Protein AF-A0A848IIQ9-F1 (afdb_monomer)

Solvent-accessible surface area (backbone atoms only — not comparable to full-atom values): 8251 Å² total; per-residue (Å²): 144,82,79,85,81,80,79,76,83,81,58,94,76,60,71,75,68,81,66,84,45,82,90,47,59,71,72,53,36,58,36,44,55,46,39,45,62,25,51,37,88,70,41,43,90,92,41,52,87,30,56,87,77,49,51,74,67,46,52,46,52,41,40,55,33,70,59,24,37,76,46,33,48,60,39,31,41,72,74,70,35,52,67,50,20,52,52,52,50,53,51,37,53,52,51,44,52,53,49,48,56,52,17,66,75,65,76,42,90,49,77,86,51,44,68,55,54,45,22,50,51,39,10,32,43,50,51,54,53,49,42,41,46,69,74,67,64,51,88,64,86,116

Radius of gyration: 18.57 Å; Cα contacts (8 Å, |Δi|>4): 123; chains: 1; bounding box: 57×46×39 Å

Mean predicted aligned error: 12.03 Å

Sequence (142 aa):
MRESALRSTLDPSSPVAAGDFTGLAQKWQRRFAAIDKAGGERVRWWKWPEAKQLSAKEKRLITSNLWAFVFGPFYYLYLGMWRKAITLTLIAVLIDVILGMAGDALNYPVDHFLWIVSAVMFKQCANVDYYRKT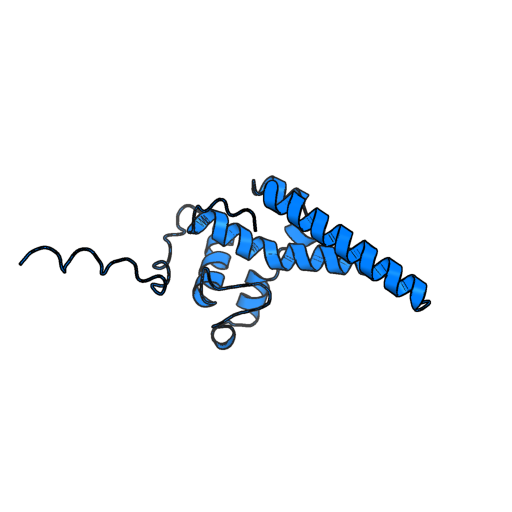VLKRREWW

pLDDT: mean 70.03, std 12.52, range [36.94, 85.5]

Organism: NCBI:txid2728848

Secondary structure (DSSP, 8-state):
--SSSSSSS--TTS--TT--GGGS-HHHHHHHHHHHTTTGGG-BTTB-TTTTTS-HHHHHHHH--HHHHHHTHHHHHHTT-HHHHHHHHHHHHHHHHHHHHHHHHHT---HHHHHHHHHHHHHHHHHHHHHIIIII------

Foldseek 3Di:
DPDPPPPPPPDPQPLLPLPPCVVPDPLLSLLQVLCSQQVQLPDDLVDGPNVVRDDPVSVCSLQADPCCLVVPLVVCVVLVNNLVSVVLVVVLVVVLVVVVVVCVVVVHPCPVCSSNVSSSVSRRVVSSVSSCCPSVVDSDSD

Structure (mmCIF, N/CA/C/O backbone):
data_AF-A0A848IIQ9-F1
#
_entry.id   AF-A0A848IIQ9-F1
#
loop_
_atom_site.group_PDB
_atom_site.id
_atom_site.type_symbol
_atom_site.label_atom_id
_atom_site.label_alt_id
_atom_site.label_comp_id
_atom_site.label_asym_id
_atom_site.label_entity_id
_atom_site.label_seq_id
_atom_site.pdbx_PDB_ins_code
_atom_site.Cartn_x
_atom_site.Cartn_y
_atom_site.Cartn_z
_atom_site.occupancy
_atom_site.B_iso_or_equiv
_atom_site.auth_seq_id
_atom_site.auth_comp_id
_atom_site.auth_asym_id
_atom_site.auth_atom_id
_atom_site.pdbx_PDB_model_num
ATOM 1 N N . MET A 1 1 ? -35.181 35.242 14.783 1.00 47.19 1 MET A N 1
ATOM 2 C CA . MET A 1 1 ? -34.431 34.640 15.915 1.00 47.19 1 MET A CA 1
ATOM 3 C C . MET A 1 1 ? -34.402 33.095 15.851 1.00 47.19 1 MET A C 1
ATOM 5 O O . MET A 1 1 ? -34.538 32.452 16.881 1.00 47.19 1 MET A O 1
ATOM 9 N N . ARG A 1 2 ? -34.235 32.462 14.670 1.00 44.69 2 ARG A N 1
ATOM 10 C CA . ARG A 1 2 ? -34.292 30.982 14.551 1.00 44.69 2 ARG A CA 1
ATOM 11 C C . ARG A 1 2 ? -33.437 30.338 13.444 1.00 44.69 2 ARG A C 1
ATOM 13 O O . ARG A 1 2 ? -33.603 29.156 13.186 1.00 44.69 2 ARG A O 1
ATOM 20 N N . GLU A 1 3 ? -32.500 31.061 12.827 1.00 42.03 3 GLU A N 1
ATOM 21 C CA . GLU A 1 3 ? -31.715 30.522 11.692 1.00 42.03 3 GLU A CA 1
ATOM 22 C C . GLU A 1 3 ? -30.210 30.353 11.967 1.00 42.03 3 GLU A C 1
ATOM 24 O O . GLU A 1 3 ? -29.491 29.800 11.142 1.00 42.03 3 GLU A O 1
ATOM 29 N N . SER A 1 4 ? -29.716 30.749 13.145 1.00 43.19 4 SER A N 1
ATOM 30 C CA . SER A 1 4 ? -28.275 30.691 13.463 1.00 43.19 4 SER A CA 1
ATOM 31 C C . SER A 1 4 ? -27.802 29.346 14.055 1.00 43.19 4 SER A C 1
ATOM 33 O O . SER A 1 4 ? -26.608 29.119 14.204 1.00 43.19 4 SER A O 1
ATOM 35 N N . ALA A 1 5 ? -28.712 28.422 14.393 1.00 41.34 5 ALA A N 1
ATOM 36 C CA . ALA A 1 5 ? -28.380 27.234 15.197 1.00 41.34 5 ALA A CA 1
ATOM 37 C C . ALA A 1 5 ? -28.130 25.932 14.404 1.00 41.34 5 ALA A C 1
ATOM 39 O O . ALA A 1 5 ? -27.760 24.927 14.999 1.00 41.34 5 ALA A O 1
ATOM 40 N N . LEU A 1 6 ? -28.319 25.921 13.078 1.00 41.06 6 LEU A N 1
ATOM 41 C CA . LEU A 1 6 ? -28.248 24.692 12.261 1.00 41.06 6 LEU A CA 1
ATOM 42 C C . LEU A 1 6 ? -26.961 24.546 11.432 1.00 41.06 6 LEU A C 1
ATOM 44 O O . LEU A 1 6 ? -26.805 23.566 10.711 1.00 41.06 6 LEU A O 1
ATOM 48 N N . ARG A 1 7 ? -26.021 25.496 11.524 1.00 38.09 7 ARG A N 1
ATOM 49 C CA . ARG A 1 7 ? -24.773 25.494 10.731 1.00 38.09 7 ARG A CA 1
ATOM 50 C C . ARG A 1 7 ? -23.508 25.130 11.520 1.00 38.09 7 ARG A C 1
ATOM 52 O O . ARG A 1 7 ? -22.414 25.319 11.003 1.00 38.09 7 ARG A O 1
ATOM 59 N N . SER A 1 8 ? -23.626 24.603 12.739 1.00 39.03 8 SER A N 1
ATOM 60 C CA . SER A 1 8 ? -22.471 24.344 13.619 1.00 39.03 8 SER A CA 1
ATOM 61 C C . SER A 1 8 ? -22.056 22.873 13.772 1.00 39.03 8 SER A C 1
ATOM 63 O O . SER A 1 8 ? -21.125 22.602 14.520 1.00 39.03 8 SER A O 1
ATOM 65 N N . THR A 1 9 ? -22.670 21.911 13.071 1.00 43.41 9 THR A N 1
ATOM 66 C CA . THR A 1 9 ? -22.332 20.475 13.238 1.00 43.41 9 THR A CA 1
ATOM 67 C C . THR A 1 9 ? -21.503 19.866 12.107 1.00 43.41 9 THR A C 1
ATOM 69 O O . THR A 1 9 ? -21.321 18.653 12.066 1.00 43.41 9 THR A O 1
ATOM 72 N N . LEU A 1 10 ? -20.977 20.674 11.188 1.00 40.12 10 LEU A N 1
ATOM 73 C CA . LEU A 1 10 ? -20.004 20.218 10.194 1.00 40.12 10 LEU A CA 1
ATOM 74 C C . LEU A 1 10 ? -18.645 20.822 10.524 1.00 40.12 10 LEU A C 1
ATOM 76 O O . LEU A 1 10 ? -18.150 21.685 9.806 1.00 40.12 10 LEU A O 1
ATOM 80 N N . ASP A 1 11 ? -18.061 20.377 11.632 1.00 37.34 11 ASP A N 1
ATOM 81 C CA . ASP A 1 11 ? -16.631 20.536 11.851 1.00 37.34 11 ASP A CA 1
ATOM 82 C C . ASP A 1 11 ? -15.903 19.333 11.212 1.00 37.34 11 ASP A C 1
ATOM 84 O O . ASP A 1 11 ? -15.913 18.240 11.784 1.00 37.34 11 ASP A O 1
ATOM 88 N N . PRO A 1 12 ? -15.253 19.482 10.039 1.00 44.81 12 PRO A N 1
ATOM 89 C CA . PRO A 1 12 ? -14.418 18.437 9.430 1.00 44.81 12 PRO A CA 1
ATOM 90 C C . PRO A 1 12 ? -13.110 18.180 10.216 1.00 44.81 12 PRO A C 1
ATOM 92 O O . PRO A 1 12 ? -12.195 17.502 9.732 1.00 44.81 12 PRO A O 1
ATOM 95 N N . SER A 1 13 ? -12.986 18.763 11.410 1.00 42.66 13 SER A N 1
ATOM 96 C CA . SER A 1 13 ? -11.893 18.583 12.368 1.00 42.66 13 SER A CA 1
ATOM 97 C C . SER A 1 13 ? -12.283 17.716 13.560 1.00 42.66 13 SER A C 1
ATOM 99 O O . SER A 1 13 ? -11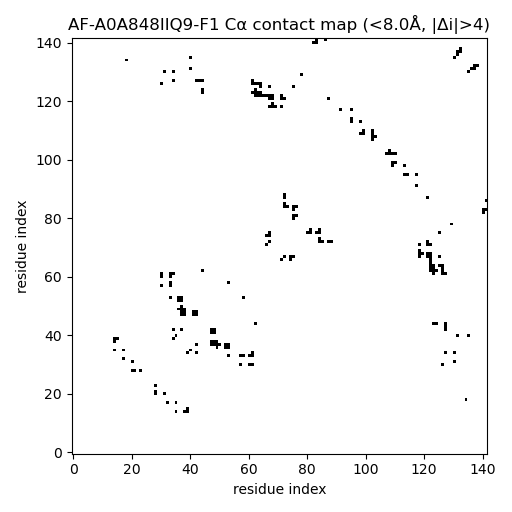.406 17.392 14.358 1.00 42.66 13 SER A O 1
ATOM 101 N N . SER A 1 14 ? -13.551 17.309 13.679 1.00 36.94 14 SER A N 1
ATOM 102 C CA . SER A 1 14 ? -13.930 16.326 14.689 1.00 36.94 14 SER A CA 1
ATOM 103 C C . SER A 1 14 ? -13.216 15.008 14.366 1.00 36.94 14 SER A C 1
ATOM 105 O O . SER A 1 14 ? -13.454 14.461 13.283 1.00 36.94 14 SER A O 1
ATOM 107 N N . PRO A 1 15 ? -12.328 14.487 15.241 1.00 42.47 15 PRO A N 1
ATOM 108 C CA . PRO A 1 15 ? -11.846 13.123 15.092 1.00 42.47 15 PRO A CA 1
ATOM 109 C C . PRO A 1 15 ? -13.109 12.275 15.075 1.00 42.47 15 PRO A C 1
ATOM 111 O O . PRO A 1 15 ? -13.898 12.369 16.014 1.00 42.47 15 PRO A O 1
ATOM 114 N N . VAL A 1 16 ? -13.373 11.582 13.962 1.00 51.19 16 VAL A N 1
ATOM 115 C CA . VAL A 1 16 ? -14.543 10.712 13.810 1.00 51.19 16 VAL A CA 1
ATOM 116 C C . VAL A 1 16 ? -14.587 9.860 15.066 1.00 51.19 16 VAL A C 1
ATOM 118 O O . VAL A 1 16 ? -13.707 9.028 15.259 1.00 51.19 16 VAL A O 1
ATOM 121 N N . ALA A 1 17 ? -15.522 10.198 15.957 1.00 46.12 17 ALA A N 1
ATOM 122 C CA . ALA A 1 17 ? -15.481 9.819 17.357 1.00 46.12 17 ALA A CA 1
ATOM 123 C C . ALA A 1 17 ? -15.219 8.326 17.447 1.00 46.12 17 ALA A C 1
ATOM 125 O O . ALA A 1 17 ? -16.067 7.580 16.964 1.00 46.12 17 ALA A O 1
ATOM 126 N N . ALA A 1 18 ? -14.036 7.956 17.966 1.00 49.09 18 ALA A N 1
ATOM 127 C CA . ALA A 1 18 ? -13.586 6.607 18.302 1.00 49.09 18 ALA A CA 1
ATOM 128 C C . ALA A 1 18 ? -14.553 5.544 17.773 1.00 49.09 18 ALA A C 1
ATOM 130 O O . ALA A 1 18 ? -15.412 5.063 18.512 1.00 49.09 18 ALA A O 1
ATOM 131 N N . GLY A 1 19 ? -14.508 5.316 16.453 1.00 53.78 19 GLY A N 1
ATOM 132 C CA . GLY A 1 19 ? -15.561 4.576 15.768 1.00 53.78 19 GLY A CA 1
ATOM 133 C C . GLY A 1 19 ? -15.753 3.237 16.458 1.00 53.78 19 GLY A C 1
ATOM 134 O O . GLY A 1 19 ? -14.777 2.525 16.679 1.00 53.78 19 GLY A O 1
ATOM 135 N N . ASP A 1 20 ? -16.982 2.912 16.846 1.00 58.03 20 ASP A N 1
ATOM 136 C CA . ASP A 1 20 ? -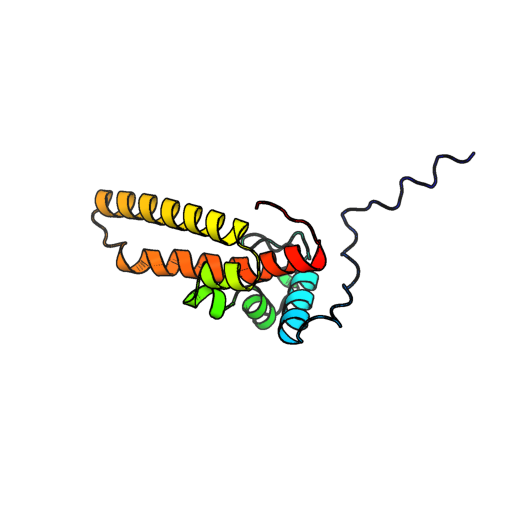17.281 1.657 17.520 1.00 58.03 20 ASP A CA 1
ATOM 137 C C . ASP A 1 20 ? -16.939 0.485 16.578 1.00 58.03 20 ASP A C 1
ATOM 139 O O . ASP A 1 20 ? -17.706 0.094 15.696 1.00 58.03 20 ASP A O 1
ATOM 143 N N . PHE A 1 21 ? -15.709 -0.026 16.688 1.00 66.44 21 PHE A N 1
ATOM 144 C CA . PHE A 1 21 ? -15.172 -1.062 15.808 1.00 66.44 21 PHE A CA 1
ATOM 145 C C . PHE A 1 21 ? -15.673 -2.461 16.206 1.00 66.44 21 PHE A C 1
ATOM 147 O O . PHE A 1 21 ? -15.191 -3.455 15.658 1.00 66.44 21 PHE A O 1
ATOM 154 N N . THR A 1 22 ? -16.604 -2.566 17.160 1.00 60.44 22 THR A N 1
ATOM 155 C CA . THR A 1 22 ? -17.086 -3.820 17.770 1.00 60.44 22 THR A CA 1
ATOM 156 C C . THR A 1 22 ? -17.610 -4.845 16.762 1.00 60.44 22 THR A C 1
ATOM 158 O O . THR A 1 22 ? -17.472 -6.041 17.002 1.00 60.44 22 THR A O 1
ATOM 161 N N . GLY A 1 23 ? -18.089 -4.412 15.590 1.00 66.81 23 GLY A N 1
ATOM 162 C CA . GLY A 1 23 ? -18.512 -5.295 14.490 1.00 66.81 23 GLY A CA 1
ATOM 163 C C . GLY A 1 23 ? -17.394 -5.823 13.572 1.00 66.81 23 GLY A C 1
ATOM 164 O O . GLY A 1 23 ? -17.668 -6.587 12.648 1.00 66.81 23 GLY A O 1
ATOM 165 N N . LEU A 1 24 ? -16.137 -5.415 13.771 1.00 74.00 24 LEU A N 1
ATOM 166 C CA . LEU A 1 24 ? -14.996 -5.813 12.938 1.00 74.00 24 LEU A CA 1
ATOM 167 C C . LEU A 1 24 ? -14.119 -6.850 13.633 1.00 74.00 24 LEU A C 1
ATOM 169 O O . LEU A 1 24 ? -13.974 -6.857 14.851 1.00 74.00 24 LEU A O 1
ATOM 173 N N . ALA A 1 25 ? -13.433 -7.682 12.845 1.00 79.94 25 ALA A N 1
ATOM 174 C CA . ALA A 1 25 ? -12.442 -8.607 13.386 1.00 79.94 25 ALA A CA 1
ATOM 175 C C . ALA A 1 25 ? -11.396 -7.861 14.238 1.00 79.94 25 ALA A C 1
ATOM 177 O O . ALA A 1 25 ? -10.885 -6.816 13.827 1.00 79.94 25 ALA A O 1
ATOM 178 N N . GLN A 1 26 ? -11.004 -8.438 15.378 1.00 78.19 26 GLN A N 1
ATOM 179 C CA . GLN A 1 26 ? -10.089 -7.830 16.360 1.00 78.19 26 GLN A CA 1
ATOM 180 C C . GLN A 1 26 ? -8.771 -7.317 15.742 1.00 78.19 26 GLN A C 1
ATOM 182 O O . GLN A 1 26 ? -8.198 -6.312 16.167 1.00 78.19 26 GLN A O 1
ATOM 187 N N . LYS A 1 27 ? -8.301 -7.976 14.676 1.00 79.62 27 LYS A N 1
ATOM 188 C CA . LYS A 1 27 ? -7.152 -7.542 13.867 1.00 79.62 27 LYS A CA 1
ATOM 189 C C . LYS A 1 27 ? -7.354 -6.155 13.246 1.00 79.62 27 LYS A C 1
ATOM 191 O O . LYS A 1 27 ? -6.425 -5.350 13.247 1.00 79.62 27 LYS A O 1
ATOM 196 N N . TRP A 1 28 ? -8.536 -5.890 12.694 1.00 79.75 28 TRP A N 1
ATOM 197 C CA . TRP A 1 28 ? -8.880 -4.610 12.079 1.00 79.75 28 TRP A CA 1
ATOM 198 C C . TRP A 1 28 ? -9.159 -3.538 13.119 1.00 79.75 28 TRP A C 1
ATOM 200 O O . TRP A 1 28 ? -8.671 -2.431 12.944 1.00 79.75 28 TRP A O 1
ATOM 210 N N . GLN A 1 29 ? -9.795 -3.884 14.241 1.00 80.00 29 GLN A N 1
ATOM 211 C CA . GLN A 1 29 ? -9.989 -2.958 15.363 1.00 80.00 29 GLN A CA 1
ATOM 212 C C . GLN A 1 29 ? -8.659 -2.353 15.834 1.00 80.00 29 GLN A C 1
ATOM 214 O O . GLN A 1 29 ? -8.514 -1.137 15.902 1.00 80.00 29 GLN A O 1
ATOM 219 N N . ARG A 1 30 ? -7.636 -3.192 16.063 1.00 80.75 30 ARG A N 1
ATOM 220 C CA . ARG A 1 30 ? -6.299 -2.730 16.487 1.00 80.75 30 ARG A CA 1
ATOM 221 C C . ARG A 1 30 ? -5.623 -1.835 15.449 1.00 80.75 30 ARG A C 1
ATOM 223 O O . ARG A 1 30 ? -4.946 -0.877 15.807 1.00 80.75 30 ARG A O 1
ATOM 230 N N . ARG A 1 31 ? -5.786 -2.150 14.162 1.00 82.19 31 ARG A N 1
ATOM 231 C CA . ARG A 1 31 ? -5.241 -1.339 13.061 1.00 82.19 31 ARG A CA 1
ATOM 232 C C . ARG A 1 31 ? -5.955 0.001 12.957 1.00 82.19 31 ARG A C 1
ATOM 234 O O . ARG A 1 31 ? -5.298 1.011 12.762 1.00 82.19 31 ARG A O 1
ATOM 241 N N . PHE A 1 32 ? -7.274 -0.000 13.094 1.00 82.19 32 PHE A N 1
ATOM 242 C CA . PHE A 1 32 ? -8.102 1.189 12.967 1.00 82.19 32 PHE A CA 1
ATOM 243 C C . PHE A 1 32 ? -7.908 2.126 14.149 1.00 82.19 32 PHE A C 1
ATOM 245 O O . PHE A 1 32 ? -7.689 3.302 13.913 1.00 82.19 32 PHE A O 1
ATOM 252 N N . ALA A 1 33 ? -7.825 1.606 15.375 1.00 82.06 33 ALA A N 1
ATOM 253 C CA . ALA A 1 33 ? -7.450 2.395 16.547 1.00 82.06 33 ALA A CA 1
ATOM 254 C C . ALA A 1 33 ? -6.067 3.052 16.386 1.00 82.06 33 ALA A C 1
ATOM 256 O O . ALA A 1 33 ? -5.880 4.217 16.726 1.00 82.06 33 ALA A O 1
ATOM 257 N N . ALA A 1 34 ? -5.098 2.329 15.812 1.00 81.81 34 ALA A N 1
ATOM 258 C CA . ALA A 1 34 ? -3.783 2.890 15.524 1.00 81.81 34 ALA A CA 1
ATOM 259 C C . ALA A 1 34 ? -3.835 3.973 14.424 1.00 81.81 34 ALA A C 1
ATOM 261 O O . ALA A 1 34 ? -3.134 4.972 14.530 1.00 81.81 34 ALA A O 1
ATOM 262 N N . ILE A 1 35 ? -4.662 3.803 13.384 1.00 79.19 35 ILE A N 1
ATOM 263 C CA . ILE A 1 35 ? -4.879 4.825 12.341 1.00 79.19 35 ILE A CA 1
ATOM 264 C C . ILE A 1 35 ? -5.583 6.055 12.922 1.00 79.19 35 ILE A C 1
ATOM 266 O O . ILE A 1 35 ? -5.210 7.176 12.596 1.00 79.19 35 ILE A O 1
ATOM 270 N N . ASP A 1 36 ? -6.550 5.861 13.811 1.00 79.50 36 ASP A N 1
ATOM 271 C CA . ASP A 1 36 ? -7.283 6.945 14.462 1.00 79.50 36 ASP A CA 1
ATOM 272 C C . ASP A 1 36 ? -6.330 7.831 15.271 1.00 79.50 36 ASP A C 1
ATOM 274 O O . ASP A 1 36 ? -6.227 9.029 15.024 1.00 79.50 36 ASP A O 1
ATOM 278 N N . LYS A 1 37 ? -5.486 7.198 16.095 1.00 80.12 37 LYS A N 1
ATOM 279 C CA . LYS A 1 37 ? -4.394 7.835 16.851 1.00 80.12 37 LYS A CA 1
ATOM 280 C C . LYS A 1 37 ? -3.312 8.485 15.972 1.00 80.12 37 LYS A C 1
ATOM 282 O O . LYS A 1 37 ? -2.487 9.247 16.459 1.00 80.12 37 LYS A O 1
ATOM 287 N N . ALA A 1 38 ? -3.248 8.141 14.686 1.00 76.94 38 ALA A N 1
ATOM 288 C CA . ALA A 1 38 ? -2.311 8.735 13.735 1.00 76.94 38 ALA A CA 1
ATOM 289 C C . ALA A 1 38 ? -2.852 10.014 13.064 1.00 76.94 38 ALA A C 1
ATOM 291 O O . ALA A 1 38 ? -2.105 10.670 12.324 1.00 76.94 38 ALA A O 1
ATOM 292 N N . GLY A 1 39 ? -4.127 10.347 13.297 1.00 73.81 39 GLY A N 1
ATOM 293 C CA . GLY A 1 39 ? -4.856 11.448 12.666 1.00 73.81 39 GLY A CA 1
ATOM 294 C C . GLY A 1 39 ? -6.019 11.011 11.759 1.00 73.81 39 GLY A C 1
ATOM 295 O O . GLY A 1 39 ? -6.442 11.792 10.901 1.00 73.81 39 GLY A O 1
ATOM 296 N N . GLY A 1 40 ? -6.491 9.762 11.877 1.00 75.31 40 GLY A N 1
ATOM 297 C CA . GLY A 1 40 ? -7.691 9.244 11.207 1.00 75.31 40 GLY A CA 1
ATOM 298 C C . GLY A 1 40 ? -7.681 9.377 9.678 1.00 75.31 40 GLY A C 1
ATOM 299 O O . GLY A 1 40 ? -6.760 8.932 8.995 1.00 75.31 40 GLY A O 1
ATOM 300 N N . GLU A 1 41 ? -8.713 10.007 9.110 1.00 66.75 41 GLU A N 1
ATOM 301 C CA . GLU A 1 41 ? -8.881 10.206 7.657 1.00 66.75 41 GLU A CA 1
ATOM 302 C C . GLU A 1 41 ? -7.686 10.911 6.987 1.00 66.75 41 GLU A C 1
ATOM 304 O O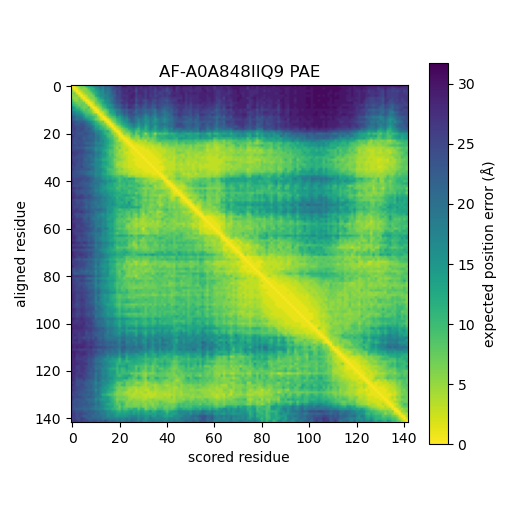 . GLU A 1 41 ? -7.312 10.592 5.847 1.00 66.75 41 GLU A O 1
ATOM 309 N N . ARG A 1 42 ? -7.061 11.844 7.720 1.00 66.00 42 ARG A N 1
ATOM 310 C CA . ARG A 1 42 ? -5.940 12.669 7.246 1.00 66.00 42 ARG A CA 1
ATOM 311 C C . ARG A 1 42 ? -4.631 11.883 7.159 1.00 66.00 42 ARG A C 1
ATOM 313 O O . ARG A 1 42 ? -3.660 12.380 6.587 1.00 66.00 42 ARG A O 1
ATOM 320 N N . VAL A 1 43 ? -4.601 10.655 7.680 1.00 70.06 43 VAL A N 1
ATOM 321 C CA . VAL A 1 43 ? -3.455 9.750 7.588 1.00 70.06 43 VAL A CA 1
ATOM 322 C C . VAL A 1 43 ? -3.264 9.339 6.139 1.00 70.06 43 VAL A C 1
ATOM 324 O O . VAL A 1 43 ? -4.114 8.704 5.512 1.00 70.06 43 VAL A O 1
ATOM 327 N N . ARG A 1 44 ? -2.106 9.682 5.587 1.00 68.25 44 ARG A N 1
ATOM 328 C CA . ARG A 1 44 ? -1.675 9.213 4.274 1.00 68.25 44 ARG A CA 1
ATOM 329 C C . ARG A 1 44 ? -0.357 8.469 4.415 1.00 68.25 44 ARG A C 1
ATOM 331 O O . ARG A 1 44 ? 0.414 8.769 5.318 1.00 68.25 44 ARG A O 1
ATOM 338 N N . TRP A 1 45 ? -0.080 7.511 3.532 1.00 65.19 45 TRP A N 1
ATOM 339 C CA . TRP A 1 45 ? 1.154 6.717 3.596 1.00 65.19 45 TRP A CA 1
ATOM 340 C C . TRP A 1 45 ? 2.426 7.588 3.611 1.00 65.19 45 TRP A C 1
ATOM 342 O O . TRP A 1 45 ? 3.389 7.221 4.274 1.00 65.19 45 TRP A O 1
ATOM 352 N N . TRP A 1 46 ? 2.399 8.771 2.980 1.00 65.56 46 TRP A N 1
ATOM 353 C CA . TRP A 1 46 ? 3.508 9.736 2.999 1.00 65.56 46 TRP A CA 1
ATOM 354 C C . TRP A 1 46 ? 3.400 10.831 4.079 1.00 65.56 46 TRP A C 1
ATOM 356 O O . TRP A 1 46 ? 4.356 11.576 4.285 1.00 65.56 46 TRP A O 1
ATOM 366 N N . LYS A 1 47 ? 2.243 11.001 4.739 1.00 65.62 47 LYS A N 1
ATOM 367 C CA . LYS A 1 47 ? 1.993 12.112 5.675 1.00 65.62 47 LYS A CA 1
ATOM 368 C C . LYS A 1 47 ? 1.202 11.647 6.888 1.00 65.62 47 LYS A C 1
ATOM 370 O O . LYS A 1 47 ? 0.008 11.363 6.795 1.00 65.62 47 LYS A O 1
ATOM 375 N N . TRP A 1 48 ? 1.872 11.641 8.036 1.00 72.94 48 TRP A N 1
ATOM 376 C CA . TRP A 1 48 ? 1.285 11.333 9.337 1.00 72.94 48 TRP A CA 1
ATOM 377 C C . TRP A 1 48 ? 1.331 12.578 10.222 1.00 72.94 48 TRP A C 1
ATOM 379 O O . TRP A 1 48 ? 2.402 12.901 10.742 1.00 72.94 48 TRP A O 1
ATOM 389 N N . PRO A 1 49 ? 0.206 13.295 10.381 1.00 68.62 49 PRO A N 1
ATOM 390 C CA . PRO A 1 49 ? 0.179 14.511 11.190 1.00 68.62 49 PRO A CA 1
ATOM 391 C C . PRO A 1 49 ? 0.555 14.227 12.651 1.00 68.62 49 PRO A C 1
ATOM 393 O O . PRO A 1 49 ? 1.270 15.018 13.260 1.00 68.62 49 PRO A O 1
ATOM 396 N N . GLU A 1 50 ? 0.189 13.054 13.177 1.00 75.00 50 GLU A N 1
ATOM 397 C CA . GLU A 1 50 ? 0.429 12.675 14.576 1.00 75.00 50 GLU A CA 1
ATOM 398 C C . GLU A 1 50 ? 1.464 11.546 14.710 1.00 75.00 50 GLU A C 1
ATOM 400 O O . GLU A 1 50 ? 1.475 10.780 15.672 1.00 75.00 50 GLU A O 1
ATOM 405 N N . ALA A 1 51 ? 2.417 11.472 13.768 1.00 67.31 51 ALA A N 1
ATOM 406 C CA . ALA A 1 51 ? 3.483 10.460 13.735 1.00 67.31 51 ALA A CA 1
ATOM 407 C C . ALA A 1 51 ? 4.253 10.305 15.060 1.00 67.31 51 ALA A C 1
ATOM 409 O O . ALA A 1 51 ? 4.810 9.240 15.337 1.00 67.31 51 ALA A O 1
ATOM 410 N N . LYS A 1 52 ? 4.345 11.382 15.848 1.00 69.00 52 LYS A N 1
ATOM 411 C CA . LYS A 1 52 ? 5.064 11.427 17.128 1.00 69.00 52 LYS A CA 1
ATOM 412 C C . LYS A 1 52 ? 4.326 10.699 18.255 1.00 69.00 52 LYS A C 1
ATOM 414 O O . LYS A 1 52 ? 4.977 10.253 19.189 1.00 69.00 52 LYS A O 1
ATOM 419 N N . GLN A 1 53 ? 3.007 10.542 18.150 1.00 73.00 53 GLN A N 1
ATOM 420 C CA . GLN A 1 53 ? 2.183 9.886 19.171 1.00 73.00 53 GLN A CA 1
ATOM 421 C C . GLN A 1 53 ? 2.145 8.355 19.018 1.00 73.00 53 GLN A C 1
ATOM 423 O O . GLN A 1 53 ? 1.698 7.640 19.917 1.00 73.00 53 GLN A O 1
ATOM 428 N N . LEU A 1 54 ? 2.625 7.838 17.883 1.00 72.69 54 LEU A N 1
ATOM 429 C CA . LEU A 1 54 ? 2.628 6.410 17.576 1.00 72.69 54 LEU A CA 1
ATOM 430 C C . LEU A 1 54 ? 3.925 5.734 18.009 1.00 72.69 54 LEU A C 1
ATOM 432 O O . LEU A 1 54 ? 5.024 6.129 17.605 1.00 72.69 54 LEU A O 1
ATOM 436 N N . SER A 1 55 ? 3.784 4.615 18.712 1.00 80.56 55 SER A N 1
ATOM 437 C CA . SER A 1 55 ? 4.878 3.678 18.946 1.00 80.56 55 SER A CA 1
ATOM 438 C C . SER A 1 55 ? 5.354 3.058 17.626 1.00 80.56 55 SER A C 1
ATOM 440 O O . SER A 1 55 ? 4.572 2.851 16.695 1.00 80.56 55 SER A O 1
ATOM 442 N N . ALA A 1 56 ? 6.634 2.680 17.540 1.00 74.38 56 ALA A N 1
ATOM 443 C CA . ALA A 1 56 ? 7.192 1.982 16.376 1.00 74.38 56 ALA A CA 1
ATOM 444 C C . ALA A 1 56 ? 6.391 0.715 16.007 1.00 74.38 56 ALA A C 1
ATOM 446 O O . ALA A 1 56 ? 6.237 0.383 14.829 1.00 74.38 56 ALA A O 1
ATOM 447 N N . LYS A 1 57 ? 5.811 0.042 17.010 1.00 75.88 57 LYS A N 1
ATOM 448 C CA . LYS A 1 57 ? 4.946 -1.128 16.818 1.00 75.88 57 LYS A CA 1
ATOM 449 C C . LYS A 1 57 ? 3.621 -0.766 16.142 1.00 75.88 57 LYS A C 1
ATOM 451 O O . LYS A 1 57 ? 3.194 -1.483 15.243 1.00 75.88 57 LYS A O 1
ATOM 456 N N . GLU A 1 58 ? 3.004 0.350 16.529 1.00 74.62 58 GLU A N 1
ATOM 457 C CA . GLU A 1 58 ? 1.766 0.863 15.925 1.00 74.62 58 GLU A CA 1
ATOM 458 C C . GLU A 1 58 ? 2.029 1.320 14.485 1.00 74.62 58 GLU A C 1
ATOM 460 O O . GLU A 1 58 ? 1.319 0.910 13.569 1.00 74.62 58 GLU A O 1
ATOM 465 N N . LYS A 1 59 ? 3.133 2.042 14.249 1.00 74.19 59 LYS A N 1
ATOM 466 C CA . LYS A 1 59 ? 3.581 2.428 12.899 1.00 74.19 59 LYS A CA 1
ATOM 467 C C . LYS A 1 59 ? 3.738 1.216 11.988 1.00 74.19 59 LYS A C 1
ATOM 469 O O . LYS A 1 59 ? 3.225 1.209 10.869 1.00 74.19 59 LYS A O 1
ATOM 474 N N . ARG A 1 60 ? 4.408 0.161 12.468 1.00 73.31 60 ARG A N 1
ATOM 475 C CA . ARG A 1 60 ? 4.551 -1.100 11.728 1.00 73.31 60 ARG A CA 1
ATOM 476 C C . ARG A 1 60 ? 3.205 -1.791 11.525 1.00 73.31 60 ARG A C 1
ATOM 478 O O . ARG A 1 60 ? 2.976 -2.341 10.456 1.00 73.31 60 ARG A O 1
ATOM 485 N N . LEU A 1 61 ? 2.299 -1.760 12.498 1.00 77.50 61 LEU A N 1
ATOM 486 C CA . LEU A 1 61 ? 0.969 -2.364 12.375 1.00 77.50 61 LEU A CA 1
ATOM 487 C C . LEU A 1 61 ? 0.131 -1.699 11.269 1.00 77.50 61 LEU A C 1
ATOM 489 O O . LEU A 1 61 ? -0.548 -2.401 10.520 1.00 77.50 61 LEU A O 1
ATOM 493 N N . ILE A 1 62 ? 0.215 -0.370 11.152 1.00 72.25 62 ILE A N 1
ATOM 494 C CA . ILE A 1 62 ? -0.488 0.421 10.132 1.00 72.25 62 ILE A CA 1
ATOM 495 C C . ILE A 1 62 ? 0.165 0.248 8.760 1.00 72.25 62 ILE A C 1
ATOM 497 O O . ILE A 1 62 ? -0.536 0.120 7.765 1.00 72.25 62 ILE A O 1
ATOM 501 N N . THR A 1 63 ? 1.494 0.186 8.684 1.00 68.25 63 THR A N 1
ATOM 502 C CA . THR A 1 63 ? 2.216 0.101 7.398 1.00 68.25 63 THR A CA 1
ATOM 503 C C . THR A 1 63 ? 2.422 -1.313 6.884 1.00 68.25 63 THR A C 1
ATOM 505 O O . THR A 1 63 ? 2.741 -1.486 5.713 1.00 68.25 63 THR A O 1
ATOM 508 N N . SER A 1 64 ? 2.312 -2.337 7.733 1.00 67.44 64 SER A N 1
ATOM 509 C CA . SER A 1 64 ? 2.577 -3.716 7.333 1.00 67.44 64 SER A CA 1
ATOM 510 C C . SER A 1 64 ? 1.296 -4.514 7.158 1.00 67.44 64 SER A C 1
ATOM 512 O O . SER A 1 64 ? 0.601 -4.896 8.104 1.00 67.44 64 SER A O 1
ATOM 514 N N . ASN A 1 65 ? 1.004 -4.822 5.900 1.00 74.88 65 ASN A N 1
ATOM 515 C CA . ASN A 1 65 ? 0.065 -5.865 5.552 1.00 74.88 65 ASN A CA 1
ATOM 516 C C . ASN A 1 65 ? 0.753 -6.901 4.663 1.00 74.88 65 ASN A C 1
ATOM 518 O O . ASN A 1 65 ? 0.857 -6.725 3.455 1.00 74.88 65 ASN A O 1
ATOM 522 N N . LEU A 1 66 ? 1.241 -7.977 5.289 1.00 73.25 66 LEU A N 1
ATOM 523 C CA . LEU A 1 66 ? 1.950 -9.059 4.600 1.00 73.25 66 LEU A CA 1
ATOM 524 C C . LEU A 1 66 ? 1.103 -9.678 3.479 1.00 73.25 66 LEU A C 1
ATOM 526 O O . LEU A 1 66 ? 1.628 -10.026 2.434 1.00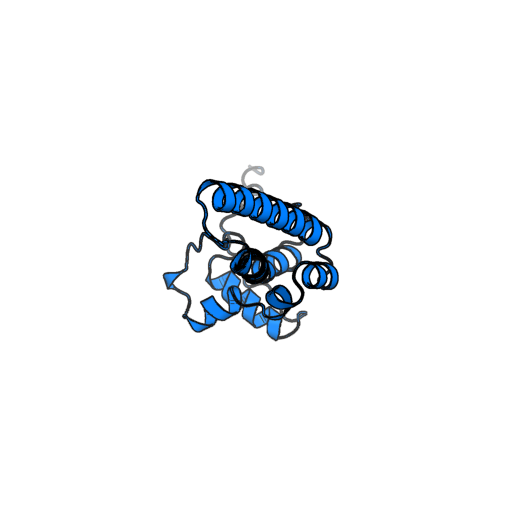 73.25 66 LEU A O 1
ATOM 530 N N . TRP A 1 67 ? -0.217 -9.732 3.661 1.00 73.81 67 TRP A N 1
ATOM 531 C CA . TRP A 1 67 ? -1.128 -10.243 2.640 1.00 73.81 67 TRP A CA 1
ATOM 532 C C . TRP A 1 67 ? -1.218 -9.313 1.428 1.00 73.81 67 TRP A C 1
ATOM 534 O O . TRP A 1 67 ? -1.211 -9.790 0.304 1.00 73.81 67 TRP A O 1
ATOM 544 N N . ALA A 1 68 ? -1.213 -7.994 1.634 1.00 73.50 68 ALA A N 1
ATOM 545 C CA . ALA A 1 68 ? -1.147 -7.040 0.527 1.00 73.50 68 ALA A CA 1
ATOM 546 C C . ALA A 1 68 ? 0.232 -7.027 -0.152 1.00 73.50 68 ALA A C 1
ATOM 548 O O . ALA A 1 68 ? 0.317 -6.726 -1.332 1.00 73.50 68 ALA A O 1
ATOM 549 N N . PHE A 1 69 ? 1.299 -7.373 0.574 1.00 71.19 69 PHE A N 1
ATOM 550 C CA . PHE A 1 69 ? 2.639 -7.523 0.004 1.00 71.19 69 PHE A CA 1
ATOM 551 C C . PHE A 1 69 ? 2.740 -8.758 -0.902 1.00 71.19 69 PHE A C 1
ATOM 553 O O . PHE A 1 69 ? 3.236 -8.657 -2.014 1.00 71.19 69 PHE A O 1
ATOM 560 N N . VAL A 1 70 ? 2.246 -9.912 -0.439 1.00 71.88 70 VAL A N 1
ATOM 561 C CA . VAL A 1 70 ? 2.354 -11.186 -1.172 1.00 71.88 70 VAL A CA 1
ATOM 562 C C . VAL A 1 70 ? 1.328 -11.285 -2.302 1.00 71.88 70 VAL A C 1
ATOM 564 O O . VAL A 1 70 ? 1.652 -11.747 -3.387 1.00 71.88 70 VAL A O 1
ATOM 567 N N . PHE A 1 71 ? 0.089 -10.849 -2.062 1.00 73.81 71 PHE A N 1
ATOM 568 C CA . PHE A 1 71 ? -1.015 -11.017 -3.014 1.00 73.81 71 PHE A CA 1
ATOM 569 C C . PHE A 1 71 ? -1.345 -9.739 -3.796 1.00 73.81 71 PHE A C 1
ATOM 571 O O . PHE A 1 71 ? -2.187 -9.784 -4.694 1.00 73.81 71 PHE A O 1
ATOM 578 N N . GLY A 1 72 ? -0.728 -8.600 -3.459 1.00 76.56 72 GLY A N 1
ATOM 579 C CA . GLY A 1 72 ? -0.877 -7.334 -4.181 1.00 76.56 72 GLY A CA 1
ATOM 580 C C . GLY A 1 72 ? -2.344 -6.978 -4.478 1.00 76.56 72 GLY A C 1
ATOM 581 O O . GLY A 1 72 ? -3.154 -6.867 -3.547 1.00 76.56 72 GLY A O 1
ATOM 582 N N . PRO A 1 73 ? -2.727 -6.829 -5.758 1.00 76.00 73 PRO A N 1
ATOM 583 C CA . PRO A 1 73 ? -4.087 -6.462 -6.147 1.00 76.00 73 PRO A CA 1
ATOM 584 C C . PRO A 1 73 ? -5.143 -7.528 -5.830 1.00 76.00 73 PRO A C 1
ATOM 586 O O . PRO A 1 73 ? -6.291 -7.171 -5.556 1.00 76.00 73 PRO A O 1
ATOM 589 N N . PHE A 1 74 ? -4.786 -8.816 -5.767 1.00 79.88 74 PHE A N 1
ATOM 590 C CA . PHE A 1 74 ? -5.732 -9.875 -5.390 1.00 79.88 74 PHE A CA 1
ATOM 591 C C . PHE A 1 74 ? -6.230 -9.711 -3.952 1.00 79.88 74 PHE A C 1
ATOM 593 O O . PHE A 1 74 ? -7.394 -9.979 -3.655 1.00 79.88 74 PHE A O 1
ATOM 600 N N . TYR A 1 75 ? -5.390 -9.180 -3.061 1.00 82.00 75 TYR A N 1
ATOM 601 C CA . TYR A 1 75 ? -5.806 -8.863 -1.697 1.00 82.00 75 TYR A CA 1
ATOM 602 C C . TYR A 1 75 ? -6.807 -7.702 -1.647 1.00 82.00 75 TYR A C 1
ATOM 604 O O . TYR A 1 75 ? -7.766 -7.726 -0.872 1.00 82.00 75 TYR A O 1
ATOM 612 N N . TYR A 1 76 ? -6.621 -6.691 -2.498 1.00 77.75 76 TYR A N 1
ATOM 613 C CA . TYR A 1 76 ? -7.580 -5.596 -2.634 1.00 77.75 76 TYR A CA 1
ATOM 614 C C . TYR A 1 76 ? -8.912 -6.083 -3.214 1.00 77.75 76 TYR A C 1
ATOM 616 O O . TYR A 1 76 ? -9.967 -5.654 -2.745 1.00 77.75 76 TYR A O 1
ATOM 624 N N . LEU A 1 77 ? -8.883 -7.012 -4.175 1.00 79.88 77 LEU A N 1
ATOM 625 C CA . LEU A 1 77 ? -10.084 -7.671 -4.692 1.00 79.88 77 LEU A CA 1
ATOM 626 C C . LEU A 1 77 ? -10.812 -8.456 -3.593 1.00 79.88 77 LEU A C 1
ATOM 628 O O . LEU A 1 77 ? -12.018 -8.276 -3.434 1.00 79.88 77 LEU A O 1
ATOM 632 N N . TYR A 1 78 ? -10.085 -9.224 -2.774 1.00 79.81 78 TYR A N 1
ATOM 633 C CA . TYR A 1 78 ? -10.640 -9.947 -1.622 1.00 79.81 78 TYR A CA 1
ATOM 634 C C . TYR A 1 78 ? -11.323 -9.015 -0.609 1.00 79.81 78 TYR A C 1
ATOM 636 O O . TYR A 1 78 ? -12.417 -9.296 -0.130 1.00 79.81 78 TYR A O 1
ATOM 644 N N . LEU A 1 79 ? -10.729 -7.851 -0.325 1.00 74.00 79 LEU A N 1
ATOM 645 C CA . LEU A 1 79 ? -11.342 -6.831 0.535 1.00 74.00 79 LEU A CA 1
ATOM 646 C C . LEU A 1 79 ? -12.516 -6.090 -0.140 1.00 74.00 79 LEU A C 1
ATOM 648 O O . LEU A 1 79 ? -13.085 -5.160 0.442 1.00 74.00 79 LEU A O 1
ATOM 652 N N . GLY A 1 80 ? -12.882 -6.453 -1.373 1.00 77.00 80 GLY A N 1
ATOM 653 C CA . GLY A 1 80 ? -13.937 -5.827 -2.169 1.00 77.00 80 GLY A CA 1
ATOM 654 C C . GLY A 1 80 ? -13.584 -4.411 -2.631 1.00 77.00 80 GLY A C 1
ATOM 655 O O . GLY A 1 80 ? -14.471 -3.568 -2.765 1.00 77.00 80 GLY A O 1
ATOM 656 N N . MET A 1 81 ? -12.295 -4.100 -2.775 1.00 79.56 81 MET A N 1
ATOM 657 C CA . MET A 1 81 ? -11.749 -2.815 -3.230 1.00 79.56 81 MET A CA 1
ATOM 658 C C . MET A 1 81 ? -11.250 -2.914 -4.680 1.00 79.56 81 MET A C 1
ATOM 660 O O . MET A 1 81 ? -10.143 -2.488 -4.996 1.00 79.56 81 MET A O 1
ATOM 664 N N . TRP A 1 82 ? -12.069 -3.474 -5.575 1.00 77.25 82 TRP A N 1
ATOM 665 C CA . TRP A 1 82 ? -11.672 -3.780 -6.956 1.00 77.25 82 TRP A CA 1
ATOM 666 C C . TRP A 1 82 ? -11.223 -2.558 -7.765 1.00 77.25 82 TRP A C 1
ATOM 668 O O . TRP A 1 82 ? -10.257 -2.646 -8.514 1.00 77.25 82 TRP A O 1
ATOM 678 N N . ARG A 1 83 ? -11.855 -1.393 -7.565 1.00 75.25 83 ARG A N 1
ATOM 679 C CA . ARG A 1 83 ? -11.452 -0.150 -8.245 1.00 75.25 83 ARG A CA 1
ATOM 680 C C . ARG A 1 83 ? -10.043 0.281 -7.845 1.00 75.25 83 ARG A C 1
ATOM 682 O O . ARG A 1 83 ? -9.218 0.521 -8.714 1.00 75.25 83 ARG A O 1
ATOM 689 N N . LYS A 1 84 ? -9.744 0.299 -6.539 1.00 74.00 84 LYS A N 1
ATOM 690 C CA . LYS A 1 84 ? -8.397 0.619 -6.039 1.00 74.00 84 LYS A CA 1
ATOM 691 C C . LYS A 1 84 ? -7.369 -0.434 -6.442 1.00 74.00 84 LYS A C 1
ATOM 693 O O . LYS A 1 84 ? -6.239 -0.056 -6.711 1.00 74.00 84 LYS A O 1
ATOM 698 N N . ALA A 1 85 ? -7.756 -1.712 -6.521 1.00 79.56 85 ALA A N 1
ATOM 699 C CA . ALA A 1 85 ? -6.882 -2.762 -7.041 1.00 79.56 85 ALA A CA 1
ATOM 700 C C . ALA A 1 85 ? -6.408 -2.413 -8.459 1.00 79.56 85 ALA A C 1
ATOM 702 O O . ALA A 1 85 ? -5.208 -2.339 -8.690 1.00 79.56 85 ALA A O 1
ATOM 703 N N . ILE A 1 86 ? -7.344 -2.107 -9.367 1.00 80.88 86 ILE A N 1
ATOM 704 C CA . ILE A 1 86 ? -7.031 -1.739 -10.755 1.00 80.88 86 ILE A CA 1
ATOM 705 C C . ILE A 1 86 ? -6.189 -0.460 -10.802 1.00 80.88 86 ILE A C 1
ATOM 707 O O . ILE A 1 86 ? -5.139 -0.451 -11.437 1.00 80.88 86 ILE A O 1
ATOM 711 N N . THR A 1 87 ? -6.603 0.603 -10.105 1.00 80.62 87 THR A N 1
ATOM 712 C CA . THR A 1 87 ? -5.881 1.885 -10.120 1.00 80.62 87 THR A CA 1
ATOM 713 C C . THR A 1 87 ? -4.452 1.746 -9.596 1.00 80.62 87 THR A C 1
ATOM 715 O O . THR A 1 87 ? -3.520 2.230 -10.231 1.00 80.62 87 THR A O 1
ATOM 718 N N . LEU A 1 88 ? -4.255 1.070 -8.459 1.00 77.75 88 LEU A N 1
ATOM 719 C CA . LEU A 1 88 ? -2.921 0.871 -7.891 1.00 77.75 88 LEU A CA 1
ATOM 720 C C . LEU A 1 88 ? -2.063 -0.045 -8.764 1.00 77.75 88 LEU A C 1
ATOM 722 O O . LEU A 1 88 ? -0.872 0.208 -8.883 1.00 77.75 88 LEU A O 1
ATOM 726 N N . THR A 1 89 ? -2.645 -1.062 -9.408 1.00 80.94 89 THR A N 1
ATOM 727 C CA . THR A 1 89 ? -1.921 -1.890 -10.384 1.00 80.94 89 THR A CA 1
ATOM 728 C C . THR A 1 89 ? -1.480 -1.079 -11.591 1.00 80.94 89 THR A C 1
ATOM 730 O O . THR A 1 89 ? -0.329 -1.194 -11.989 1.00 80.94 89 THR A O 1
ATOM 733 N N . LEU A 1 90 ? -2.342 -0.225 -12.145 1.00 83.50 90 LEU A N 1
ATOM 734 C CA . LEU A 1 90 ? -1.969 0.639 -13.268 1.00 83.50 90 LEU A CA 1
ATOM 735 C C . LEU A 1 90 ? -0.858 1.623 -12.886 1.00 83.50 90 LEU A C 1
ATOM 737 O O . LEU A 1 90 ? 0.084 1.800 -13.651 1.00 83.50 90 LEU A O 1
ATOM 741 N N . ILE A 1 91 ? -0.938 2.227 -11.697 1.00 82.62 91 ILE A N 1
ATOM 742 C CA . ILE A 1 91 ? 0.113 3.120 -11.189 1.00 82.62 91 ILE A CA 1
ATOM 743 C C . ILE A 1 91 ? 1.422 2.354 -10.975 1.00 82.62 91 ILE A C 1
ATOM 745 O O . ILE A 1 91 ? 2.471 2.848 -11.370 1.00 82.62 91 ILE A O 1
ATOM 749 N N . ALA A 1 92 ? 1.366 1.159 -10.382 1.00 80.75 92 ALA A N 1
ATOM 750 C CA . ALA A 1 92 ? 2.535 0.309 -10.175 1.00 80.75 92 ALA A CA 1
ATOM 751 C C . ALA A 1 92 ? 3.215 -0.035 -11.508 1.00 80.75 92 ALA A C 1
ATOM 753 O O . ALA A 1 92 ? 4.402 0.220 -11.663 1.00 80.75 92 ALA A O 1
ATOM 754 N N . VAL A 1 93 ? 2.445 -0.487 -12.503 1.00 82.06 93 VAL A N 1
ATOM 755 C CA . VAL A 1 93 ? 2.962 -0.782 -13.850 1.00 82.06 93 VAL A CA 1
ATOM 756 C C . VAL A 1 93 ? 3.568 0.461 -14.501 1.00 82.06 93 VAL A C 1
ATOM 758 O O . VAL A 1 93 ? 4.635 0.376 -15.096 1.00 82.06 93 VAL A O 1
ATOM 761 N N . LEU A 1 94 ? 2.924 1.626 -14.380 1.00 85.50 94 LEU A N 1
ATOM 762 C CA . LEU A 1 94 ? 3.452 2.870 -14.942 1.00 85.50 94 LEU A CA 1
ATOM 763 C C . LEU A 1 94 ? 4.794 3.259 -14.303 1.00 85.50 94 LEU A C 1
ATOM 765 O O . LEU A 1 94 ? 5.713 3.667 -15.008 1.00 85.50 94 LEU A O 1
ATOM 769 N N . ILE A 1 95 ? 4.909 3.116 -12.981 1.00 82.50 95 ILE A N 1
ATOM 770 C CA . ILE A 1 95 ? 6.155 3.343 -12.242 1.00 82.50 95 ILE A CA 1
ATOM 771 C C . ILE A 1 95 ? 7.225 2.347 -12.700 1.00 82.50 95 ILE A C 1
ATOM 773 O O . ILE A 1 95 ? 8.330 2.773 -13.024 1.00 82.50 95 ILE A O 1
ATOM 777 N N . ASP A 1 96 ? 6.892 1.058 -12.797 1.00 80.56 96 ASP A N 1
ATOM 778 C CA . ASP A 1 96 ? 7.819 0.010 -13.234 1.00 80.56 96 ASP A CA 1
ATOM 779 C C . ASP A 1 96 ? 8.348 0.279 -14.655 1.00 80.56 96 ASP A C 1
ATOM 781 O O . ASP A 1 96 ? 9.549 0.164 -14.892 1.00 80.56 96 ASP A O 1
ATOM 785 N N . VAL A 1 97 ? 7.493 0.734 -15.581 1.00 83.75 97 VAL A N 1
ATOM 786 C CA . VAL A 1 97 ? 7.902 1.133 -16.942 1.00 83.75 97 VAL A CA 1
ATOM 787 C C . VAL A 1 97 ? 8.854 2.330 -16.914 1.00 83.75 97 VAL A C 1
ATOM 789 O O . VAL A 1 97 ? 9.889 2.302 -17.575 1.00 83.75 97 VAL A O 1
ATOM 792 N N . ILE A 1 98 ? 8.537 3.375 -16.142 1.00 84.94 98 ILE A N 1
ATOM 793 C CA . ILE A 1 98 ? 9.383 4.575 -16.047 1.00 84.94 98 ILE A CA 1
ATOM 794 C C . ILE A 1 98 ? 10.752 4.229 -15.451 1.00 84.94 98 ILE A C 1
ATOM 796 O O . ILE A 1 98 ? 11.772 4.697 -15.958 1.00 84.94 98 ILE A O 1
ATOM 800 N N . LEU A 1 99 ? 10.792 3.416 -14.390 1.00 81.44 99 LEU A N 1
ATOM 801 C CA . LEU A 1 99 ? 12.056 2.998 -13.790 1.00 81.44 99 LEU A CA 1
ATOM 802 C C . LEU A 1 99 ? 12.849 2.074 -14.717 1.00 81.44 99 LEU A C 1
ATOM 804 O O . LEU A 1 99 ? 14.061 2.241 -14.784 1.00 81.44 99 LEU A O 1
ATOM 808 N N . GLY A 1 100 ? 12.200 1.151 -15.434 1.00 81.06 100 GLY A N 1
ATOM 809 C CA . GLY A 1 100 ? 12.864 0.303 -16.429 1.00 81.06 100 GLY A CA 1
ATOM 810 C C . GLY A 1 100 ? 13.535 1.139 -17.520 1.00 81.06 100 GLY A C 1
ATOM 811 O O . GLY A 1 100 ? 14.737 1.026 -17.733 1.00 81.06 100 GLY A O 1
ATOM 812 N N . MET A 1 101 ? 12.802 2.095 -18.104 1.00 83.94 101 MET A N 1
ATOM 813 C CA . MET A 1 101 ? 13.355 3.020 -19.103 1.00 83.94 101 MET A CA 1
ATOM 814 C C . MET A 1 101 ? 14.523 3.858 -18.560 1.00 83.94 101 MET A C 1
ATOM 816 O O . MET A 1 101 ? 15.502 4.092 -19.266 1.00 83.94 101 MET A O 1
ATOM 820 N N . ALA A 1 102 ? 14.433 4.326 -17.311 1.00 83.25 102 ALA A N 1
ATOM 821 C CA . ALA A 1 102 ? 15.518 5.064 -16.667 1.00 83.25 102 ALA A CA 1
ATOM 822 C C . ALA A 1 102 ? 16.737 4.171 -16.374 1.00 83.25 102 ALA A C 1
ATOM 824 O O . ALA A 1 102 ? 17.872 4.628 -16.491 1.00 83.25 102 ALA A O 1
ATOM 825 N N . GLY A 1 103 ? 16.507 2.908 -16.014 1.00 81.44 103 GLY A N 1
ATOM 826 C CA . GLY A 1 103 ? 17.531 1.888 -15.812 1.00 81.44 103 GLY A CA 1
ATOM 827 C C . GLY A 1 103 ? 18.327 1.591 -17.065 1.00 81.44 103 GLY A C 1
ATOM 828 O O . GLY A 1 103 ? 19.554 1.679 -17.040 1.00 81.44 103 GLY A O 1
ATOM 829 N N . ASP A 1 104 ? 17.619 1.334 -18.163 1.00 82.25 104 ASP A N 1
ATOM 830 C CA . ASP A 1 104 ? 18.205 1.100 -19.483 1.00 82.25 104 ASP A CA 1
ATOM 831 C C . ASP A 1 104 ? 19.038 2.306 -19.935 1.00 82.25 104 ASP A C 1
ATOM 833 O O . ASP A 1 104 ? 20.170 2.155 -20.394 1.00 82.25 104 ASP A O 1
ATOM 837 N N . ALA A 1 105 ? 18.525 3.526 -19.730 1.00 83.44 105 ALA A N 1
ATOM 838 C CA . ALA A 1 105 ? 19.237 4.758 -20.069 1.00 83.44 105 ALA A CA 1
ATOM 839 C C . ALA A 1 105 ? 20.511 4.982 -19.230 1.00 83.44 105 ALA A C 1
ATOM 841 O O . ALA A 1 105 ? 21.462 5.602 -19.706 1.00 83.44 105 ALA A O 1
ATOM 842 N N . LEU A 1 106 ? 20.535 4.496 -17.986 1.00 83.69 106 LEU A N 1
ATOM 843 C CA . LEU A 1 106 ? 21.660 4.627 -17.053 1.00 83.69 106 LEU A CA 1
ATOM 844 C C . LEU A 1 106 ? 22.550 3.374 -16.997 1.00 83.69 106 LEU A C 1
ATOM 846 O O . LEU A 1 106 ? 23.514 3.356 -16.231 1.00 83.69 106 LEU A O 1
ATOM 850 N N . ASN A 1 107 ? 22.256 2.346 -17.804 1.00 81.62 107 ASN A N 1
ATOM 851 C CA . ASN A 1 107 ? 22.945 1.051 -17.810 1.00 81.62 107 ASN A CA 1
ATOM 852 C C . ASN A 1 107 ? 22.983 0.377 -16.418 1.00 81.62 107 ASN A C 1
ATOM 854 O O . ASN A 1 107 ? 23.971 -0.251 -16.029 1.00 81.62 107 ASN A O 1
ATOM 858 N N . TYR A 1 108 ? 21.909 0.541 -15.641 1.00 77.50 108 TYR A N 1
ATOM 859 C CA . TYR A 1 108 ? 21.790 0.016 -14.282 1.00 77.50 108 TYR A CA 1
ATOM 860 C C . TYR A 1 108 ? 20.723 -1.089 -14.214 1.00 77.50 108 TYR A C 1
ATOM 862 O O . TYR A 1 108 ? 19.590 -0.852 -14.633 1.00 77.50 108 TYR A O 1
ATOM 870 N N . PRO A 1 109 ? 21.017 -2.269 -13.631 1.00 72.44 109 PRO A N 1
ATOM 871 C CA . PRO A 1 109 ? 20.064 -3.374 -13.549 1.00 72.44 109 PRO A CA 1
ATOM 872 C C . PRO A 1 109 ? 19.020 -3.135 -12.444 1.00 72.44 109 PRO A C 1
ATOM 874 O O . PRO A 1 109 ? 19.143 -3.628 -11.321 1.00 72.44 109 PRO A O 1
ATOM 877 N N . VAL A 1 110 ? 17.977 -2.361 -12.751 1.00 68.12 110 VAL A N 1
ATOM 878 C CA . VAL A 1 110 ? 16.849 -2.083 -11.834 1.00 68.12 110 VAL A CA 1
ATOM 879 C C . VAL A 1 110 ? 15.810 -3.206 -11.800 1.00 68.12 110 VAL A C 1
ATOM 881 O O . VAL A 1 110 ? 15.093 -3.326 -10.805 1.00 68.12 110 VAL A O 1
ATOM 884 N N 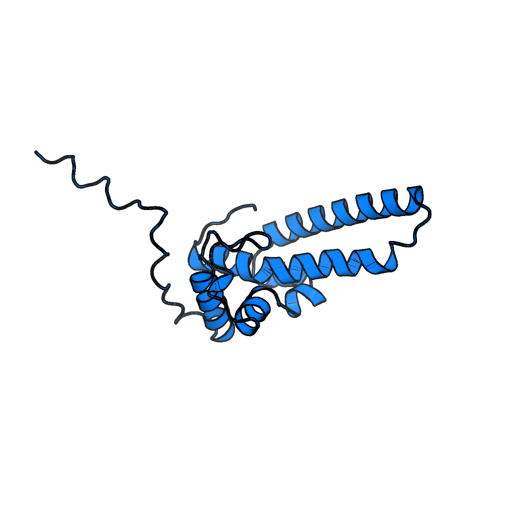. ASP A 1 111 ? 15.764 -4.063 -12.822 1.00 67.44 111 ASP A N 1
ATOM 885 C CA . ASP A 1 111 ? 14.694 -5.047 -13.070 1.00 67.44 111 ASP A CA 1
ATOM 886 C C . ASP A 1 111 ? 14.396 -5.965 -11.877 1.00 67.44 111 ASP A C 1
ATOM 888 O O . ASP A 1 111 ? 13.246 -6.308 -11.599 1.00 67.44 111 ASP A O 1
ATOM 892 N N . HIS A 1 112 ? 15.428 -6.328 -11.111 1.00 64.06 112 HIS A N 1
ATOM 893 C CA . HIS A 1 112 ? 15.303 -7.246 -9.977 1.00 64.06 112 HIS A CA 1
ATOM 894 C C . HIS A 1 112 ? 14.599 -6.631 -8.756 1.00 64.06 112 HIS A C 1
ATOM 896 O O . HIS A 1 112 ? 14.096 -7.372 -7.908 1.00 64.06 112 HIS A O 1
ATOM 902 N N . PHE A 1 113 ? 14.541 -5.299 -8.651 1.00 64.38 113 PHE A N 1
ATOM 903 C CA . PHE A 1 113 ? 13.991 -4.600 -7.485 1.00 64.38 113 PHE A CA 1
ATOM 904 C C . PHE A 1 113 ? 12.620 -3.958 -7.734 1.00 64.38 113 PHE A C 1
ATOM 906 O O . PHE A 1 113 ? 11.930 -3.632 -6.765 1.00 64.38 113 PHE A O 1
ATOM 913 N N . LEU A 1 114 ? 12.187 -3.827 -8.993 1.00 67.81 114 LEU A N 1
ATOM 914 C CA . LEU A 1 114 ? 10.926 -3.164 -9.365 1.00 67.81 114 LEU A CA 1
ATOM 915 C C . LEU A 1 114 ? 9.702 -3.806 -8.695 1.00 67.81 114 LEU A C 1
ATOM 917 O O . LEU A 1 114 ? 8.915 -3.133 -8.026 1.00 67.81 114 LEU A O 1
ATOM 921 N N . TRP A 1 115 ? 9.616 -5.139 -8.732 1.00 68.75 115 TRP A N 1
ATOM 922 C CA . TRP A 1 115 ? 8.506 -5.877 -8.117 1.00 68.75 115 TRP A CA 1
ATOM 923 C C . TRP A 1 115 ? 8.400 -5.654 -6.595 1.00 68.75 115 TRP A C 1
ATOM 925 O O . TRP A 1 115 ? 7.299 -5.668 -6.036 1.00 68.75 115 TRP A O 1
ATOM 935 N N . ILE A 1 116 ? 9.529 -5.403 -5.916 1.00 71.50 116 ILE A N 1
ATOM 936 C CA . ILE A 1 116 ? 9.573 -5.137 -4.471 1.00 71.50 116 ILE A CA 1
ATOM 937 C C . ILE A 1 116 ? 8.988 -3.757 -4.172 1.00 71.50 116 ILE A C 1
ATOM 939 O O . ILE A 1 116 ? 8.235 -3.620 -3.206 1.00 71.50 116 ILE A O 1
ATOM 943 N N . VAL A 1 117 ? 9.297 -2.744 -4.989 1.00 70.25 117 VAL A N 1
ATOM 944 C CA . VAL A 1 117 ? 8.782 -1.376 -4.812 1.00 70.25 117 VAL A CA 1
ATOM 945 C C . VAL A 1 117 ? 7.259 -1.377 -4.888 1.00 70.25 117 VAL A C 1
ATOM 947 O O . VAL A 1 117 ? 6.589 -0.938 -3.948 1.00 70.25 117 VAL A O 1
ATOM 950 N N . SER A 1 118 ? 6.717 -1.973 -5.948 1.00 70.00 118 SER A N 1
ATOM 951 C CA . SER A 1 118 ? 5.278 -2.125 -6.147 1.00 70.00 118 SER A CA 1
ATOM 952 C C . SER A 1 118 ? 4.627 -2.876 -4.976 1.00 70.00 118 SER A C 1
ATOM 954 O O . SER A 1 118 ? 3.680 -2.375 -4.362 1.00 70.00 118 SER A O 1
ATOM 956 N N . ALA A 1 119 ? 5.183 -4.015 -4.548 1.00 71.19 119 ALA A N 1
ATOM 957 C CA . ALA A 1 119 ? 4.666 -4.780 -3.409 1.00 71.19 119 ALA A CA 1
ATOM 958 C C . ALA A 1 119 ? 4.692 -3.994 -2.080 1.00 71.19 119 ALA A C 1
ATOM 960 O O . ALA A 1 119 ? 3.762 -4.084 -1.266 1.00 71.19 119 ALA A O 1
ATOM 961 N N . VAL A 1 120 ? 5.734 -3.189 -1.843 1.00 70.94 120 VAL A N 1
ATOM 962 C CA . VAL A 1 120 ? 5.832 -2.317 -0.663 1.00 70.94 120 VAL A CA 1
ATOM 963 C C . VAL A 1 120 ? 4.767 -1.219 -0.694 1.00 70.94 120 VAL A C 1
ATOM 965 O O . VAL A 1 120 ? 4.174 -0.940 0.352 1.00 70.94 120 VAL A O 1
ATOM 968 N N . MET A 1 121 ? 4.455 -0.651 -1.862 1.00 70.88 121 MET A N 1
ATOM 969 C CA . MET A 1 121 ? 3.378 0.337 -1.994 1.00 70.88 121 MET A CA 1
ATOM 970 C C . MET A 1 121 ? 2.013 -0.255 -1.621 1.00 70.88 121 MET A C 1
ATOM 972 O O . MET A 1 121 ? 1.311 0.302 -0.772 1.00 70.88 121 MET A O 1
ATOM 976 N N . PHE A 1 122 ? 1.657 -1.428 -2.160 1.00 7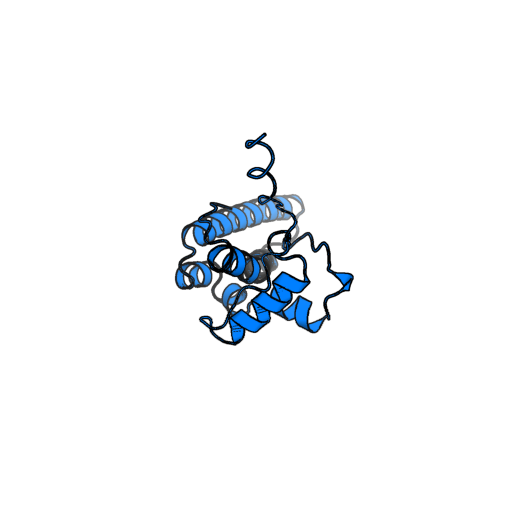2.31 122 PHE A N 1
ATOM 977 C CA . PHE A 1 122 ? 0.403 -2.111 -1.801 1.00 72.31 122 PHE A CA 1
ATOM 978 C C . PHE A 1 122 ? 0.327 -2.427 -0.304 1.00 72.31 122 PHE A C 1
ATOM 980 O O . PHE A 1 122 ? -0.709 -2.228 0.337 1.00 72.31 122 PHE A O 1
ATOM 987 N N . LYS A 1 123 ? 1.442 -2.874 0.283 1.00 74.25 123 LYS A N 1
ATOM 988 C CA . LYS A 1 123 ? 1.560 -3.162 1.717 1.00 74.25 123 LYS A CA 1
ATOM 989 C C . LYS A 1 123 ? 1.246 -1.939 2.585 1.00 74.25 123 LYS A C 1
ATOM 991 O O . LYS A 1 123 ? 0.553 -2.090 3.594 1.00 74.25 123 LYS A O 1
ATOM 996 N N . GLN A 1 124 ? 1.756 -0.765 2.208 1.00 68.12 124 GLN A N 1
ATOM 997 C CA . GLN A 1 124 ? 1.609 0.475 2.974 1.00 68.12 124 GLN A CA 1
ATOM 998 C C . GLN A 1 124 ? 0.226 1.118 2.806 1.00 68.12 124 GLN A C 1
ATOM 1000 O O . GLN A 1 124 ? -0.309 1.664 3.773 1.00 68.12 124 GLN A O 1
ATOM 1005 N N . CYS A 1 125 ? -0.380 1.021 1.620 1.00 71.44 125 CYS A N 1
ATOM 1006 C CA . CYS A 1 125 ? -1.680 1.635 1.334 1.00 71.44 125 CYS A CA 1
ATOM 1007 C C . CYS A 1 125 ? -2.872 0.817 1.863 1.00 71.44 125 CYS A C 1
ATOM 1009 O O . CYS A 1 125 ? -3.853 1.397 2.333 1.00 71.44 125 CYS A O 1
ATOM 1011 N N . ALA A 1 126 ? -2.776 -0.519 1.882 1.00 76.56 126 ALA A N 1
ATOM 1012 C CA . ALA A 1 126 ? -3.932 -1.398 2.098 1.00 76.56 126 ALA A CA 1
ATOM 1013 C C . ALA A 1 126 ? -4.686 -1.158 3.410 1.00 76.56 126 ALA A C 1
ATOM 1015 O O . ALA A 1 126 ? -5.913 -1.242 3.451 1.00 76.56 126 ALA A O 1
ATOM 1016 N N . ASN A 1 127 ? -3.971 -0.872 4.498 1.00 76.88 127 ASN A N 1
ATOM 1017 C CA . ASN A 1 127 ? -4.606 -0.680 5.801 1.00 76.88 127 ASN A CA 1
ATOM 1018 C C . ASN A 1 127 ? -5.348 0.663 5.889 1.00 76.88 127 ASN A C 1
ATOM 1020 O O . ASN A 1 127 ? -6.438 0.713 6.456 1.00 76.88 127 ASN A O 1
ATOM 1024 N N . VAL A 1 128 ? -4.784 1.725 5.304 1.00 74.00 128 VAL A N 1
ATOM 1025 C CA . VAL A 1 128 ? -5.396 3.063 5.272 1.00 74.00 128 VAL A CA 1
ATOM 1026 C C . VAL A 1 128 ? -6.595 3.078 4.325 1.00 74.00 128 VAL A C 1
ATOM 1028 O O . VAL A 1 128 ? -7.654 3.591 4.681 1.00 74.00 128 VAL A O 1
ATOM 1031 N N . ASP A 1 129 ? -6.474 2.449 3.155 1.00 75.12 129 ASP A N 1
ATOM 1032 C CA . ASP A 1 129 ? -7.576 2.327 2.196 1.00 75.12 129 ASP A CA 1
ATOM 1033 C C . ASP A 1 129 ? -8.760 1.555 2.781 1.00 75.12 129 ASP A C 1
ATOM 1035 O O . ASP A 1 129 ? -9.917 1.956 2.628 1.00 75.12 129 ASP A O 1
ATOM 1039 N N . TYR A 1 130 ? -8.475 0.470 3.505 1.00 75.69 130 TYR A N 1
ATOM 1040 C CA . TYR A 1 130 ? -9.516 -0.328 4.136 1.00 75.69 130 TYR A CA 1
ATOM 1041 C C . TYR A 1 130 ? -10.194 0.405 5.302 1.00 75.69 130 TYR A C 1
ATOM 1043 O O . TYR A 1 130 ? -11.416 0.314 5.446 1.00 75.69 130 TYR A O 1
ATOM 1051 N N . TYR A 1 131 ? -9.439 1.182 6.090 1.00 76.12 131 TYR A N 1
ATOM 1052 C CA . TYR A 1 131 ? -10.008 2.082 7.100 1.00 76.12 131 TYR A CA 1
ATOM 1053 C C . TYR A 1 131 ? -10.962 3.089 6.452 1.00 76.12 131 TYR A C 1
ATOM 1055 O O . TYR A 1 131 ? -12.105 3.196 6.885 1.00 76.12 131 TYR A O 1
ATOM 1063 N N . ARG A 1 132 ? -10.561 3.741 5.351 1.00 74.19 132 ARG A N 1
ATOM 1064 C CA . ARG A 1 132 ? -11.434 4.690 4.639 1.00 74.19 132 ARG A CA 1
ATOM 1065 C C . ARG A 1 132 ? -12.704 4.040 4.113 1.00 74.19 132 ARG A C 1
ATOM 1067 O O . ARG A 1 132 ? -13.797 4.540 4.355 1.00 74.19 132 ARG A O 1
ATOM 1074 N N . LYS A 1 133 ? -12.585 2.887 3.458 1.00 74.06 133 LYS A N 1
ATOM 1075 C CA . LYS A 1 133 ? -13.760 2.159 2.970 1.00 74.06 133 LYS A CA 1
ATOM 1076 C C . LYS A 1 133 ? -14.735 1.817 4.103 1.00 74.06 133 LYS A C 1
ATOM 1078 O O . LYS A 1 133 ? -15.944 1.910 3.910 1.00 74.06 133 LYS A O 1
ATOM 1083 N N . THR A 1 134 ? -14.214 1.397 5.254 1.00 73.06 134 THR A N 1
ATOM 1084 C CA . THR A 1 134 ? -15.027 0.849 6.349 1.00 73.06 134 THR A CA 1
ATOM 1085 C C . THR A 1 134 ? -15.613 1.938 7.244 1.00 73.06 134 THR A C 1
ATOM 1087 O O . THR A 1 134 ? -16.798 1.893 7.562 1.00 73.06 134 THR A O 1
ATOM 1090 N N . VAL A 1 135 ? -14.799 2.922 7.628 1.00 70.25 135 VAL A N 1
ATOM 1091 C CA . VAL A 1 135 ? -15.165 3.977 8.585 1.00 70.25 135 VAL A CA 1
ATOM 1092 C C . VAL A 1 135 ? -15.860 5.136 7.883 1.00 70.25 135 VAL A C 1
ATOM 1094 O O . VAL A 1 135 ? -16.929 5.560 8.310 1.00 70.25 135 VAL A O 1
ATOM 1097 N N . LEU A 1 136 ? -15.308 5.614 6.765 1.00 66.38 136 LEU A N 1
ATOM 1098 C CA . LEU A 1 136 ? -15.884 6.753 6.045 1.00 66.38 136 LEU A CA 1
ATOM 1099 C C . LEU A 1 136 ? -17.045 6.350 5.133 1.00 66.38 136 LEU A C 1
ATOM 1101 O O . LEU A 1 136 ? -17.769 7.223 4.663 1.00 66.38 136 LEU A O 1
ATOM 1105 N N . LYS A 1 137 ? -17.224 5.049 4.847 1.00 65.81 137 LYS A N 1
ATOM 1106 C CA . LYS A 1 137 ? -18.215 4.503 3.892 1.00 65.81 137 LYS A CA 1
ATOM 1107 C C . LYS A 1 137 ? -18.200 5.179 2.509 1.00 65.81 137 LYS A C 1
ATOM 1109 O O . LYS A 1 137 ? -19.081 4.929 1.685 1.00 65.81 137 LYS A O 1
ATOM 1114 N N . ARG A 1 138 ? -17.193 6.006 2.212 1.00 59.81 138 ARG A N 1
ATOM 1115 C CA . ARG A 1 138 ? -17.042 6.691 0.933 1.00 59.81 138 ARG A CA 1
ATOM 1116 C C . ARG A 1 138 ? -16.423 5.729 -0.071 1.00 59.81 138 ARG A C 1
ATOM 1118 O 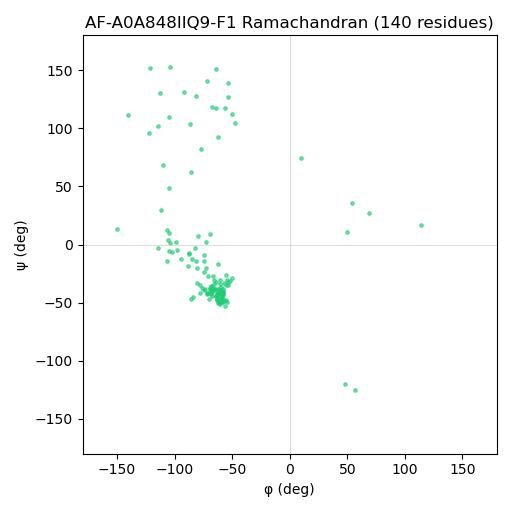O . ARG A 1 138 ? -15.384 5.117 0.175 1.00 59.81 138 ARG A O 1
ATOM 1125 N N . ARG A 1 139 ? -17.070 5.600 -1.229 1.00 54.97 139 ARG A N 1
ATOM 1126 C CA . ARG A 1 139 ? -16.524 4.900 -2.401 1.00 54.97 139 ARG A CA 1
ATOM 1127 C C . ARG A 1 139 ? -15.669 5.870 -3.212 1.00 5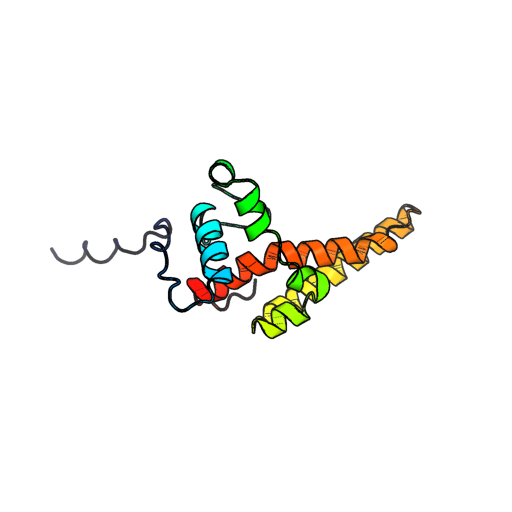4.97 139 ARG A C 1
ATOM 1129 O O . ARG A 1 139 ? -16.011 6.204 -4.343 1.00 54.97 139 ARG A O 1
ATOM 1136 N N . GLU A 1 140 ? -14.597 6.370 -2.612 1.00 55.28 140 GLU A N 1
ATOM 1137 C CA . GLU A 1 140 ? -13.670 7.247 -3.326 1.00 55.28 140 GLU A CA 1
ATOM 1138 C C . GLU A 1 140 ? -12.869 6.431 -4.345 1.00 55.28 140 GLU A C 1
ATOM 1140 O O . GLU A 1 140 ? -12.518 5.270 -4.106 1.00 55.28 140 GLU A O 1
ATOM 1145 N N . TRP A 1 141 ? -12.641 7.020 -5.519 1.00 50.81 141 TRP A N 1
ATOM 1146 C CA . TRP A 1 141 ? -11.894 6.383 -6.606 1.00 50.81 141 TRP A CA 1
ATOM 1147 C C . TRP A 1 141 ? -10.381 6.349 -6.334 1.00 50.81 141 TRP A C 1
ATOM 1149 O O . TRP A 1 141 ? -9.673 5.593 -7.000 1.00 50.81 141 TRP A O 1
ATOM 1159 N N . TRP A 1 142 ? -9.904 7.124 -5.350 1.00 48.03 142 TRP A N 1
ATOM 1160 C CA . TRP A 1 142 ? -8.496 7.283 -4.982 1.00 48.03 142 TRP A CA 1
ATOM 1161 C C . TRP A 1 142 ? -8.269 7.242 -3.470 1.00 48.03 142 TRP A C 1
ATOM 1163 O O . TRP A 1 142 ? -9.228 7.314 -2.674 1.00 48.03 142 TRP A O 1
#

InterPro domains:
  IPR024399 Domain of unknown function DUF2628 [PF10947] (52-134)